Protein AF-A0A8J6AKR4-F1 (afdb_monomer)

Nearest PDB structures (foldseek):
  8voi-assembly1_B  TM=4.050E-01  e=7.477E+00  Homo sapiens

Organism: Galemys pyrenaicus (NCBI:txid202257)

Mean predicted aligned error: 7.23 Å

Structure (mmCIF, N/CA/C/O backbone):
data_AF-A0A8J6AKR4-F1
#
_entry.id   AF-A0A8J6AKR4-F1
#
loop_
_atom_site.group_PDB
_atom_site.id
_atom_site.type_symbol
_atom_site.label_atom_id
_atom_site.label_alt_id
_atom_site.label_comp_id
_atom_site.label_asym_id
_atom_site.label_entity_id
_atom_site.label_seq_id
_atom_site.pdbx_PDB_ins_code
_atom_site.Cartn_x
_atom_site.Cartn_y
_atom_site.Cartn_z
_atom_site.occupancy
_atom_site.B_iso_or_equiv
_atom_site.auth_seq_id
_atom_site.auth_comp_id
_atom_site.auth_asym_id
_atom_site.auth_atom_id
_atom_site.pdbx_PDB_model_num
ATOM 1 N N . ASP A 1 1 ? -2.459 16.972 3.485 1.00 80.88 1 ASP A N 1
ATOM 2 C CA . ASP A 1 1 ? -2.363 16.033 2.340 1.00 80.88 1 ASP A CA 1
ATOM 3 C C . ASP A 1 1 ? -1.119 16.136 1.463 1.00 80.88 1 ASP A C 1
ATOM 5 O O . ASP A 1 1 ? -0.758 15.131 0.861 1.00 80.88 1 ASP A O 1
ATOM 9 N N . TYR A 1 2 ? -0.413 17.272 1.411 1.00 92.19 2 TYR A N 1
ATOM 10 C CA . TYR A 1 2 ? 0.771 17.440 0.549 1.00 92.19 2 TYR A CA 1
ATOM 11 C C . TYR A 1 2 ? 1.802 16.296 0.641 1.00 92.19 2 TYR A C 1
ATOM 13 O O . TYR A 1 2 ? 2.162 15.704 -0.375 1.00 92.19 2 TYR A O 1
ATOM 21 N N . TRP A 1 3 ? 2.234 15.930 1.854 1.00 91.44 3 TRP A N 1
ATOM 22 C CA . TRP A 1 3 ? 3.250 14.888 2.056 1.00 91.44 3 TRP A CA 1
ATOM 23 C C . TRP A 1 3 ? 2.811 13.499 1.587 1.00 91.44 3 TRP A C 1
ATOM 25 O O . TRP A 1 3 ? 3.609 12.764 1.005 1.00 91.44 3 TRP A O 1
ATOM 35 N N . LEU A 1 4 ? 1.534 13.156 1.788 1.00 93.56 4 LEU A N 1
ATOM 36 C CA . LEU A 1 4 ? 0.958 11.911 1.281 1.00 93.56 4 LEU A CA 1
ATOM 37 C C . LEU A 1 4 ? 0.995 11.893 -0.251 1.00 93.56 4 LEU A C 1
ATOM 39 O O . LEU A 1 4 ? 1.462 10.919 -0.839 1.00 93.56 4 LEU A O 1
ATOM 43 N N . SER A 1 5 ? 0.562 12.982 -0.890 1.00 95.38 5 SER A N 1
ATOM 44 C CA . SER A 1 5 ? 0.563 13.115 -2.350 1.00 95.38 5 SER A CA 1
ATOM 45 C C . SER A 1 5 ? 1.974 13.064 -2.938 1.00 95.38 5 SER A C 1
ATOM 47 O O . SER A 1 5 ? 2.194 12.404 -3.955 1.00 95.38 5 SER A O 1
ATOM 49 N N . LEU A 1 6 ? 2.952 13.702 -2.288 1.00 95.19 6 LEU A N 1
ATOM 50 C CA . LEU A 1 6 ? 4.351 13.658 -2.708 1.00 95.19 6 LEU A CA 1
ATOM 51 C C . LEU A 1 6 ? 4.904 12.230 -2.644 1.00 95.19 6 LEU A C 1
ATOM 53 O O . LEU A 1 6 ? 5.487 11.750 -3.618 1.00 95.19 6 LEU A O 1
ATOM 57 N N . LEU A 1 7 ? 4.690 11.532 -1.526 1.00 95.38 7 LEU A N 1
ATOM 58 C CA . LEU A 1 7 ? 5.139 10.151 -1.359 1.00 95.38 7 LEU A CA 1
ATOM 59 C C . LEU A 1 7 ? 4.474 9.223 -2.385 1.00 95.38 7 LEU A C 1
ATOM 61 O O . LEU A 1 7 ? 5.152 8.408 -3.013 1.00 95.38 7 LEU A O 1
ATOM 65 N N . TYR A 1 8 ? 3.170 9.401 -2.613 1.00 96.25 8 TYR A N 1
ATOM 66 C CA . TYR A 1 8 ? 2.423 8.672 -3.634 1.00 96.25 8 TYR A CA 1
ATOM 67 C C . TYR A 1 8 ? 3.045 8.875 -5.021 1.00 96.25 8 TYR A C 1
ATOM 69 O O . TYR A 1 8 ? 3.379 7.902 -5.693 1.00 96.25 8 TYR A O 1
ATOM 77 N N . LYS A 1 9 ? 3.296 10.129 -5.422 1.00 96.06 9 LYS A N 1
ATOM 78 C CA . LYS A 1 9 ? 3.905 10.467 -6.719 1.00 96.06 9 LYS A CA 1
ATOM 79 C C . LYS A 1 9 ? 5.310 9.874 -6.891 1.00 96.06 9 LYS A C 1
ATOM 81 O O . LYS A 1 9 ? 5.700 9.551 -8.011 1.00 96.06 9 LYS A O 1
ATOM 86 N N . ARG A 1 10 ? 6.072 9.732 -5.801 1.00 96.00 10 ARG A N 1
ATOM 87 C CA . ARG A 1 10 ? 7.444 9.193 -5.813 1.00 96.00 10 ARG A CA 1
ATOM 88 C C . ARG A 1 10 ? 7.509 7.665 -5.835 1.00 96.00 10 ARG A C 1
ATOM 90 O O . ARG A 1 10 ? 8.496 7.132 -6.336 1.00 96.00 10 ARG A O 1
ATOM 97 N N . LEU A 1 11 ? 6.514 6.962 -5.291 1.00 97.31 11 LEU A N 1
ATOM 98 C CA . LEU A 1 11 ? 6.567 5.502 -5.133 1.00 97.31 11 LEU A CA 1
ATOM 99 C C . LEU A 1 11 ? 5.614 4.740 -6.058 1.00 97.31 11 LEU A C 1
ATOM 101 O O . LEU A 1 11 ? 5.967 3.658 -6.520 1.00 97.31 11 LEU A O 1
ATOM 105 N N . ILE A 1 12 ? 4.428 5.272 -6.347 1.00 97.38 12 ILE A N 1
ATOM 106 C CA . ILE A 1 12 ? 3.379 4.536 -7.059 1.00 97.38 12 ILE A CA 1
ATOM 107 C C . ILE A 1 12 ? 3.551 4.677 -8.570 1.00 97.38 12 ILE A C 1
ATOM 109 O O . ILE A 1 12 ? 3.493 5.776 -9.119 1.00 97.38 12 ILE A O 1
ATOM 113 N N . GLY A 1 13 ? 3.767 3.548 -9.247 1.00 96.88 13 GLY A N 1
ATOM 114 C CA . GLY A 1 13 ? 3.801 3.468 -10.702 1.00 96.88 13 GLY A CA 1
ATOM 115 C C . GLY A 1 13 ? 2.407 3.304 -11.323 1.00 96.88 13 GLY A C 1
ATOM 116 O O . GLY A 1 13 ? 1.418 3.063 -10.627 1.00 96.88 13 GLY A O 1
ATOM 117 N N . PRO A 1 14 ? 2.306 3.399 -12.659 1.00 96.12 14 PRO A N 1
ATOM 118 C CA . PRO A 1 14 ? 1.019 3.420 -13.358 1.00 96.12 14 PRO A CA 1
ATOM 119 C C . PRO A 1 14 ? 0.317 2.053 -13.416 1.00 96.12 14 PRO A C 1
ATOM 121 O O . PRO A 1 14 ? -0.891 1.994 -13.626 1.00 96.12 14 PRO A O 1
ATOM 124 N N . LYS A 1 15 ? 1.048 0.944 -13.241 1.00 97.69 15 LYS A N 1
ATOM 125 C CA . LYS A 1 15 ? 0.491 -0.412 -13.346 1.00 97.69 15 LYS A CA 1
ATOM 126 C C . LYS A 1 15 ? -0.126 -0.854 -12.021 1.00 97.69 15 LYS A C 1
ATOM 128 O O . LYS A 1 15 ? 0.604 -1.078 -11.056 1.00 97.69 15 LYS A O 1
ATOM 133 N N . VAL A 1 16 ? -1.447 -1.004 -12.010 1.00 97.56 16 VAL A N 1
ATOM 134 C CA . VAL A 1 16 ? -2.232 -1.525 -10.881 1.00 97.56 16 VAL A CA 1
ATOM 135 C C . VAL A 1 16 ? -2.070 -3.045 -10.795 1.00 97.56 16 VAL A C 1
ATOM 137 O O . VAL A 1 16 ? -2.067 -3.727 -11.818 1.00 97.56 16 VAL A O 1
ATOM 140 N N . LEU A 1 17 ? -1.957 -3.583 -9.581 1.00 95.88 17 LEU A N 1
ATOM 141 C CA . LEU A 1 17 ? -1.868 -5.018 -9.311 1.00 95.88 17 LEU A CA 1
ATOM 142 C C . LEU A 1 17 ? -3.050 -5.477 -8.449 1.00 95.88 17 LEU A C 1
ATOM 144 O O . LEU A 1 17 ? -3.514 -4.756 -7.564 1.00 95.88 17 LEU A O 1
ATOM 148 N N . ALA A 1 18 ? -3.510 -6.707 -8.675 1.00 91.75 18 ALA A N 1
ATOM 149 C CA . ALA A 1 18 ? -4.504 -7.337 -7.815 1.00 91.75 18 ALA A CA 1
ATOM 150 C C . ALA A 1 18 ? -3.880 -7.746 -6.471 1.00 91.75 18 ALA A C 1
ATOM 152 O O . ALA A 1 18 ? -2.762 -8.261 -6.417 1.00 91.75 18 ALA A O 1
ATOM 153 N N . VAL A 1 19 ? -4.621 -7.544 -5.379 1.00 88.31 19 VAL A N 1
ATOM 154 C CA . VAL A 1 19 ? -4.206 -7.940 -4.029 1.00 88.31 19 VAL A CA 1
ATOM 155 C C . VAL A 1 19 ? -5.142 -9.017 -3.507 1.00 88.31 19 VAL A C 1
ATOM 157 O O . VAL A 1 19 ? -6.349 -8.809 -3.394 1.00 88.31 19 VAL A O 1
ATOM 160 N N . HIS A 1 20 ? -4.563 -10.146 -3.108 1.00 84.12 20 HIS A N 1
ATOM 161 C CA . HIS A 1 20 ? -5.281 -11.226 -2.445 1.00 84.12 20 HIS A CA 1
ATOM 162 C C . HIS A 1 20 ? -4.785 -11.350 -1.012 1.00 84.12 20 HIS A C 1
ATOM 164 O O . HIS A 1 20 ? -3.596 -11.546 -0.766 1.00 84.12 20 HIS A O 1
ATOM 170 N N . VAL A 1 21 ? -5.703 -11.235 -0.055 1.00 79.06 21 VAL A N 1
ATOM 171 C CA . VAL A 1 21 ? -5.370 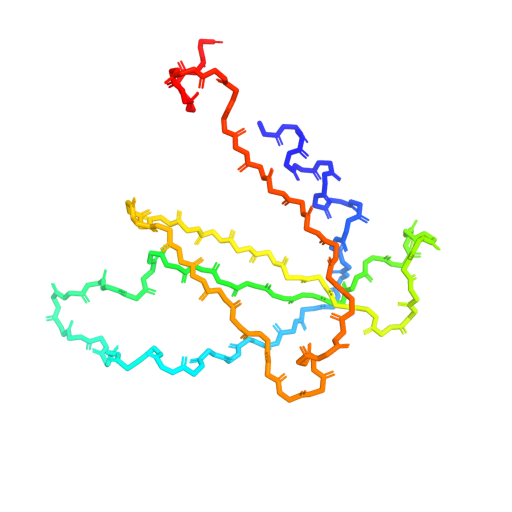-11.327 1.366 1.00 79.06 21 VAL A CA 1
ATOM 172 C C . VAL A 1 21 ? -5.960 -12.610 1.933 1.00 79.06 21 VAL A C 1
ATOM 174 O O . VAL A 1 21 ? -7.178 -12.760 2.044 1.00 79.06 21 VAL A O 1
ATOM 177 N N . ALA A 1 22 ? -5.084 -13.542 2.302 1.00 73.69 22 ALA A N 1
ATOM 178 C CA . ALA A 1 22 ? -5.480 -14.755 3.001 1.00 73.69 22 ALA A CA 1
ATOM 179 C C . ALA A 1 22 ? -6.003 -14.421 4.411 1.00 73.69 22 ALA A C 1
ATOM 181 O O . ALA A 1 22 ? -5.525 -13.495 5.066 1.00 73.69 22 ALA A O 1
ATOM 182 N N . GLY A 1 23 ? -6.991 -15.175 4.897 1.00 64.50 23 GLY A N 1
ATOM 183 C CA . GLY A 1 23 ? -7.507 -15.016 6.263 1.00 64.50 23 GLY A CA 1
ATOM 184 C C . GLY A 1 23 ? -8.499 -13.864 6.474 1.00 64.50 23 GLY A C 1
ATOM 185 O O . GLY A 1 23 ? -9.009 -13.713 7.582 1.00 64.50 23 GLY A O 1
ATOM 186 N N . LEU A 1 24 ? -8.877 -13.110 5.432 1.00 60.03 24 LEU A N 1
ATOM 187 C CA . LEU A 1 24 ? -10.079 -12.255 5.437 1.00 60.03 24 LEU A CA 1
ATOM 188 C C . LEU A 1 24 ? -11.358 -13.112 5.302 1.00 60.03 24 LEU A C 1
ATOM 190 O O . LEU A 1 24 ? -12.219 -12.899 4.454 1.00 60.03 24 LEU A O 1
ATOM 194 N N . GLN A 1 25 ? -11.493 -14.118 6.168 1.00 48.06 25 GLN A N 1
ATOM 195 C CA . GLN A 1 25 ? -12.692 -14.937 6.320 1.00 48.06 25 GLN A CA 1
ATOM 196 C C . GLN A 1 25 ? -13.720 -14.179 7.164 1.00 48.06 25 GLN A C 1
ATOM 198 O O . GLN A 1 25 ? -13.918 -14.459 8.341 1.00 48.06 25 GLN A O 1
ATOM 203 N N . ARG A 1 26 ? -14.405 -13.211 6.554 1.00 49.88 26 ARG A N 1
ATOM 204 C CA . ARG A 1 26 ? -15.832 -13.004 6.827 1.00 49.88 26 ARG A CA 1
ATOM 205 C C . ARG A 1 26 ? -16.501 -12.686 5.500 1.00 49.88 26 ARG A C 1
ATOM 207 O O . ARG A 1 26 ? -16.327 -11.588 4.972 1.00 49.88 26 ARG A O 1
ATOM 214 N N . LYS A 1 27 ? -17.278 -13.641 4.968 1.00 48.38 27 LYS A N 1
ATOM 215 C CA . LYS A 1 27 ? -18.324 -13.317 3.990 1.00 48.38 27 LYS A CA 1
ATOM 216 C C . LYS A 1 27 ? -19.082 -12.094 4.535 1.00 48.38 27 LYS A C 1
ATOM 218 O O . LYS A 1 27 ? -19.409 -12.108 5.729 1.00 48.38 27 LYS A O 1
ATOM 223 N N . PRO A 1 28 ? -19.296 -11.030 3.741 1.00 48.00 28 PRO A N 1
ATOM 224 C CA . PRO A 1 28 ? -20.098 -9.904 4.195 1.00 48.00 28 PRO A CA 1
ATOM 225 C C . PRO A 1 28 ? -21.456 -10.452 4.639 1.00 48.00 28 PRO A C 1
ATOM 227 O O . PRO A 1 28 ? -22.170 -11.065 3.851 1.00 48.00 28 PRO A O 1
ATOM 230 N N . ARG A 1 29 ? -21.769 -10.322 5.931 1.00 49.84 29 ARG A N 1
ATOM 231 C CA . ARG A 1 29 ? -23.115 -10.613 6.426 1.00 49.84 29 ARG A CA 1
ATOM 232 C C . ARG A 1 29 ? -23.990 -9.420 6.029 1.00 49.84 29 ARG A C 1
ATOM 234 O O . ARG A 1 29 ? -23.528 -8.289 6.228 1.00 49.84 29 ARG A O 1
ATOM 241 N N . PRO A 1 30 ? -25.208 -9.629 5.502 1.00 43.06 30 PRO A N 1
ATOM 242 C CA . PRO A 1 30 ? -26.155 -8.537 5.296 1.00 43.06 30 PRO A CA 1
ATOM 243 C C . PRO A 1 30 ? -26.278 -7.736 6.603 1.00 43.06 30 PRO A C 1
ATOM 245 O O . PRO A 1 30 ? -26.410 -8.325 7.675 1.00 43.06 30 PRO A O 1
ATOM 248 N N . GLY A 1 31 ? -26.105 -6.413 6.544 1.00 50.16 31 GLY A N 1
ATOM 249 C CA . GLY A 1 31 ? -26.154 -5.535 7.724 1.00 50.16 31 GLY A CA 1
ATOM 250 C C . GLY A 1 31 ? -24.851 -5.371 8.528 1.00 50.16 31 GLY A C 1
ATOM 251 O O . GLY A 1 31 ? -24.836 -4.636 9.512 1.00 50.16 31 GLY A O 1
ATOM 252 N N . ARG A 1 32 ? -23.724 -5.989 8.135 1.00 47.38 32 ARG A N 1
ATOM 253 C CA . ARG A 1 32 ? -22.397 -5.719 8.732 1.00 47.38 32 ARG A CA 1
ATOM 254 C C . ARG A 1 32 ? -21.348 -5.460 7.654 1.00 47.38 32 ARG A C 1
ATOM 256 O O . ARG A 1 32 ? -20.645 -6.369 7.211 1.00 47.38 32 ARG A O 1
ATOM 263 N N . VAL A 1 33 ? -21.180 -4.187 7.306 1.00 46.53 33 VAL A N 1
ATOM 264 C CA . VAL A 1 33 ? -20.069 -3.675 6.488 1.00 46.53 33 VAL A CA 1
ATOM 265 C C . VAL A 1 33 ? -18.763 -3.745 7.305 1.00 46.53 33 VAL A C 1
ATOM 267 O O . VAL A 1 33 ? -18.243 -2.746 7.788 1.00 46.53 33 VAL A O 1
ATOM 270 N N . ILE A 1 34 ? -18.240 -4.952 7.556 1.00 51.59 34 ILE A N 1
ATOM 271 C CA . ILE A 1 34 ? -16.925 -5.160 8.208 1.00 51.59 34 ILE A CA 1
ATOM 272 C C . ILE A 1 34 ? -15.813 -5.362 7.158 1.00 51.59 34 ILE A C 1
ATOM 274 O O . ILE A 1 34 ? -14.669 -5.642 7.506 1.00 51.59 34 ILE A O 1
ATOM 278 N N . ARG A 1 35 ? -16.109 -5.212 5.860 1.00 52.56 35 ARG A N 1
ATOM 279 C CA . ARG A 1 35 ? -15.117 -5.411 4.793 1.00 52.56 35 ARG A CA 1
ATOM 280 C C . ARG A 1 35 ? -14.084 -4.278 4.667 1.00 52.56 35 ARG A C 1
ATOM 282 O O . ARG A 1 35 ? -12.991 -4.548 4.192 1.00 52.56 35 ARG A O 1
ATOM 289 N N . ASP A 1 36 ? -14.336 -3.075 5.195 1.00 67.25 36 ASP A N 1
ATOM 290 C CA . ASP A 1 36 ? -13.614 -1.888 4.688 1.00 67.25 36 ASP A CA 1
ATOM 291 C C . ASP A 1 36 ? -12.707 -1.154 5.682 1.00 67.25 36 ASP A C 1
ATOM 293 O O . ASP A 1 36 ? -12.314 -0.014 5.420 1.00 67.25 36 ASP A O 1
ATOM 297 N N . LYS A 1 37 ? -12.357 -1.769 6.821 1.00 79.50 37 LYS A N 1
ATOM 298 C CA . LYS A 1 37 ? -11.448 -1.134 7.797 1.00 79.50 37 LYS A CA 1
ATOM 299 C C . LYS A 1 37 ? -9.967 -1.399 7.541 1.00 79.50 37 LYS A C 1
ATOM 301 O O . LYS A 1 37 ? -9.142 -0.658 8.057 1.00 79.50 37 LYS A O 1
ATOM 306 N N . LEU A 1 38 ? -9.614 -2.413 6.760 1.00 85.88 38 LEU A N 1
ATOM 307 C CA . LEU A 1 38 ? -8.244 -2.626 6.300 1.00 85.88 38 LEU A CA 1
ATOM 308 C C . LEU A 1 38 ? -8.262 -2.648 4.777 1.00 85.88 38 LEU A C 1
ATOM 310 O O . LEU A 1 38 ? -8.812 -3.570 4.184 1.00 85.88 38 LEU A O 1
ATOM 314 N N . ARG A 1 39 ? -7.684 -1.622 4.157 1.00 89.81 39 ARG A N 1
ATOM 315 C CA . ARG A 1 39 ? -7.641 -1.470 2.700 1.00 89.81 39 ARG A CA 1
ATOM 316 C C . ARG A 1 39 ? -6.200 -1.625 2.249 1.00 89.81 39 ARG A C 1
ATOM 318 O O . ARG A 1 39 ? -5.322 -0.972 2.806 1.00 89.81 39 ARG A O 1
ATOM 325 N N . ILE A 1 40 ? -5.962 -2.514 1.293 1.00 91.88 40 ILE A N 1
ATOM 326 C CA . ILE A 1 40 ? -4.628 -2.836 0.784 1.00 91.88 40 ILE A CA 1
ATOM 327 C C . ILE A 1 40 ? -4.67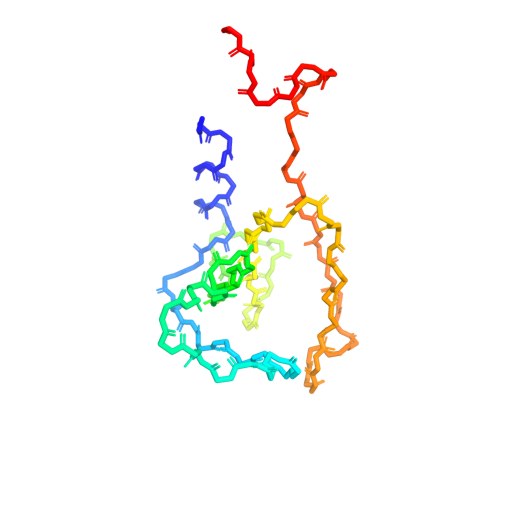2 -2.698 -0.729 1.00 91.88 40 ILE A C 1
ATOM 329 O O . ILE A 1 40 ? -5.521 -3.305 -1.379 1.00 91.88 40 ILE A O 1
ATOM 333 N N . TYR A 1 41 ? -3.741 -1.923 -1.264 1.00 95.44 41 TYR A N 1
ATOM 334 C CA . TYR A 1 41 ? -3.588 -1.678 -2.689 1.00 95.44 41 TYR A CA 1
ATOM 335 C C . TYR A 1 41 ? -2.146 -1.966 -3.098 1.00 95.44 41 TYR A C 1
ATOM 337 O O . TYR A 1 41 ? -1.228 -1.867 -2.276 1.00 95.44 41 TYR A O 1
ATOM 345 N N . ALA A 1 42 ? -1.947 -2.318 -4.365 1.00 96.94 42 ALA A N 1
ATOM 346 C CA . ALA A 1 42 ? -0.637 -2.646 -4.900 1.00 96.94 42 ALA A CA 1
ATOM 347 C C . ALA A 1 42 ? -0.478 -2.117 -6.319 1.00 96.94 42 ALA A C 1
ATOM 349 O O . ALA A 1 42 ? -1.387 -2.218 -7.140 1.00 96.94 42 ALA A O 1
ATOM 350 N N . HIS A 1 43 ? 0.698 -1.571 -6.598 1.00 98.19 43 HIS A N 1
ATOM 351 C CA . HIS A 1 43 ? 1.117 -1.144 -7.925 1.00 98.19 43 HIS A CA 1
ATOM 352 C C . HIS A 1 43 ? 2.556 -1.601 -8.169 1.00 98.19 43 HIS A C 1
ATOM 354 O O . HIS A 1 43 ? 3.309 -1.847 -7.221 1.00 98.19 43 HIS A O 1
ATOM 360 N N . CYS A 1 44 ? 2.977 -1.660 -9.432 1.00 97.19 44 CYS A N 1
ATOM 361 C CA . CYS A 1 44 ? 4.409 -1.627 -9.724 1.00 97.19 44 CYS A CA 1
ATOM 362 C C . CYS A 1 44 ? 5.009 -0.326 -9.171 1.00 97.19 44 CYS A C 1
ATOM 364 O O . CYS A 1 44 ? 4.379 0.731 -9.246 1.00 97.19 44 CYS A O 1
ATOM 366 N N . THR A 1 45 ? 6.225 -0.391 -8.634 1.00 97.81 45 THR A N 1
ATOM 367 C CA . THR A 1 45 ? 6.933 0.799 -8.148 1.00 97.81 45 THR A CA 1
ATOM 368 C C . THR A 1 45 ? 7.260 1.749 -9.304 1.00 97.81 45 THR A C 1
ATOM 370 O O . THR A 1 45 ? 7.524 1.314 -10.426 1.00 97.81 45 THR A O 1
ATOM 373 N N . SER A 1 46 ? 7.213 3.057 -9.039 1.00 96.38 46 SER A N 1
ATOM 374 C CA . SER A 1 46 ? 7.501 4.101 -10.026 1.00 96.38 46 SER A CA 1
ATOM 375 C C . SER A 1 46 ? 8.908 3.964 -10.609 1.00 96.38 46 SER A C 1
ATOM 377 O O . SER A 1 46 ? 9.893 3.944 -9.874 1.00 96.38 46 SER A O 1
ATOM 379 N N . HIS A 1 47 ? 9.005 3.950 -11.940 1.00 92.25 47 HIS A N 1
ATOM 380 C CA . HIS A 1 47 ? 10.284 3.898 -12.657 1.00 92.25 47 HIS A CA 1
ATOM 381 C C . HIS A 1 47 ? 11.105 5.190 -12.531 1.00 92.25 47 HIS A C 1
ATOM 383 O O . HIS A 1 47 ? 12.298 5.179 -12.801 1.00 92.25 47 HIS A O 1
ATOM 389 N N . HIS A 1 48 ? 10.491 6.294 -12.091 1.00 89.50 48 HIS A N 1
ATOM 390 C CA . HIS A 1 48 ? 11.197 7.553 -11.832 1.00 89.50 48 HIS A CA 1
ATOM 391 C C . HIS A 1 48 ? 12.024 7.523 -10.540 1.00 89.50 48 HIS A C 1
ATOM 393 O O . HIS A 1 48 ? 12.749 8.471 -10.249 1.00 89.50 48 HIS A O 1
ATOM 399 N N . ASN A 1 49 ? 11.883 6.474 -9.728 1.00 86.69 49 ASN A N 1
ATOM 400 C CA . ASN A 1 49 ? 12.643 6.310 -8.504 1.00 86.69 49 ASN A CA 1
ATOM 401 C C . ASN A 1 49 ? 13.815 5.354 -8.741 1.00 86.69 49 ASN A C 1
ATOM 403 O O . ASN A 1 49 ? 13.631 4.141 -8.789 1.00 86.69 49 ASN A O 1
ATOM 407 N N . HIS A 1 50 ? 15.023 5.907 -8.854 1.00 86.81 50 HIS A N 1
ATOM 408 C CA . HIS A 1 50 ? 16.229 5.138 -9.175 1.00 86.81 50 HIS A CA 1
ATOM 409 C C . HIS A 1 50 ? 16.694 4.216 -8.033 1.00 86.81 50 HIS A C 1
ATOM 411 O O . HIS A 1 50 ? 17.575 3.389 -8.240 1.00 86.81 50 HIS A O 1
ATOM 417 N N . ASN A 1 51 ? 16.082 4.307 -6.847 1.00 92.88 51 ASN A N 1
ATOM 418 C CA . ASN A 1 51 ? 16.395 3.432 -5.716 1.00 92.88 51 ASN A CA 1
ATOM 419 C C . ASN A 1 51 ? 15.728 2.049 -5.820 1.00 92.88 51 ASN A C 1
ATOM 421 O O . ASN A 1 51 ? 16.000 1.180 -4.993 1.00 92.88 51 ASN A O 1
ATOM 425 N N . TYR A 1 52 ? 14.828 1.844 -6.789 1.00 95.19 52 TYR A N 1
ATOM 426 C CA . TYR A 1 52 ? 14.084 0.597 -6.959 1.00 95.19 52 TYR A CA 1
ATOM 427 C C . TYR A 1 52 ? 14.281 0.016 -8.355 1.00 95.19 52 TYR A C 1
ATOM 429 O O . TYR A 1 52 ? 14.222 0.715 -9.365 1.00 95.19 52 TYR A O 1
ATOM 437 N N . VAL A 1 53 ? 14.484 -1.297 -8.409 1.00 93.94 53 VAL A N 1
ATOM 438 C CA . VAL A 1 53 ? 14.690 -2.024 -9.661 1.00 93.94 53 VAL A CA 1
ATOM 439 C C . VAL A 1 53 ? 13.365 -2.329 -10.360 1.00 93.94 53 VAL A C 1
ATOM 441 O O . VAL A 1 53 ? 12.286 -2.355 -9.761 1.00 93.94 53 VAL A O 1
ATOM 444 N N . ARG A 1 54 ? 13.432 -2.617 -11.662 1.00 93.31 54 ARG A N 1
ATOM 445 C CA . ARG A 1 54 ? 12.265 -3.093 -12.411 1.00 93.31 54 ARG A CA 1
ATOM 446 C C . ARG A 1 54 ? 11.733 -4.385 -11.781 1.00 93.31 54 ARG A C 1
ATOM 448 O O . ARG A 1 54 ? 12.489 -5.311 -11.517 1.00 93.31 54 ARG A O 1
ATOM 455 N N . GLY A 1 55 ? 10.419 -4.441 -11.568 1.00 93.00 55 GLY A N 1
ATOM 456 C CA . GLY A 1 55 ? 9.757 -5.558 -10.884 1.00 93.00 55 GLY A CA 1
ATOM 457 C C . GLY A 1 55 ? 9.514 -5.321 -9.391 1.00 93.00 55 GLY A C 1
ATOM 458 O O . GLY A 1 55 ? 8.788 -6.101 -8.779 1.00 93.00 55 GLY A O 1
ATOM 459 N N . SER A 1 56 ? 10.036 -4.233 -8.810 1.00 96.12 56 SER A N 1
ATOM 460 C CA . SER A 1 56 ? 9.633 -3.794 -7.473 1.00 96.12 56 SER A CA 1
ATOM 461 C C . SER A 1 56 ? 8.132 -3.483 -7.410 1.00 96.12 56 SER A C 1
ATOM 463 O O . SER A 1 56 ? 7.519 -3.009 -8.375 1.00 96.12 56 SER A O 1
ATOM 465 N N . ILE A 1 57 ? 7.542 -3.774 -6.251 1.00 96.75 57 ILE A N 1
ATOM 466 C CA . ILE A 1 57 ? 6.120 -3.595 -5.961 1.00 96.75 57 ILE A CA 1
ATOM 467 C C . ILE A 1 57 ? 5.992 -2.609 -4.809 1.00 96.75 57 ILE A C 1
ATOM 469 O O . ILE A 1 57 ? 6.668 -2.742 -3.789 1.00 96.75 57 ILE A O 1
ATOM 473 N N . THR A 1 58 ? 5.073 -1.661 -4.945 1.00 97.75 58 THR A N 1
ATOM 474 C CA . THR A 1 58 ? 4.700 -0.762 -3.859 1.00 97.75 58 THR A CA 1
ATOM 475 C C . THR A 1 58 ? 3.317 -1.133 -3.352 1.00 97.75 58 THR A C 1
ATOM 477 O O . THR A 1 58 ? 2.333 -1.102 -4.092 1.00 97.75 58 THR A O 1
ATOM 480 N N . LEU A 1 59 ? 3.256 -1.473 -2.066 1.00 96.25 59 LEU A N 1
ATOM 481 C CA . LEU A 1 59 ? 2.021 -1.686 -1.323 1.00 96.25 59 LEU A CA 1
ATOM 482 C C . LEU A 1 59 ? 1.679 -0.407 -0.561 1.00 96.25 59 LEU A C 1
ATOM 484 O O . LEU A 1 59 ? 2.551 0.168 0.089 1.00 96.25 59 LEU A O 1
ATOM 488 N N . PHE A 1 60 ? 0.415 0.005 -0.576 1.00 96.12 60 PHE A N 1
ATOM 489 C CA . PHE A 1 60 ? -0.070 1.054 0.319 1.00 96.12 60 PHE A CA 1
ATOM 490 C C . PHE A 1 60 ? -1.327 0.594 1.046 1.00 96.12 60 PHE A C 1
ATOM 492 O O . PHE A 1 60 ? -2.232 -0.013 0.469 1.00 96.12 60 PHE A O 1
ATOM 499 N N . ILE A 1 61 ? -1.325 0.820 2.360 1.00 94.38 61 ILE A N 1
ATOM 500 C CA . ILE A 1 61 ? -2.241 0.177 3.298 1.00 94.38 61 ILE A CA 1
ATOM 501 C C . ILE A 1 61 ? -2.872 1.238 4.181 1.00 94.38 61 ILE A C 1
ATOM 503 O O . ILE A 1 61 ? -2.171 2.009 4.830 1.00 94.38 61 ILE A O 1
ATOM 507 N N . ILE A 1 62 ? -4.200 1.229 4.247 1.00 93.06 62 ILE A N 1
ATOM 508 C CA . ILE A 1 62 ? -4.973 2.091 5.134 1.00 93.06 62 ILE A CA 1
ATOM 509 C C . ILE A 1 62 ? -5.606 1.206 6.203 1.00 93.06 62 ILE A C 1
ATOM 511 O O . ILE A 1 62 ? -6.445 0.352 5.909 1.00 93.06 62 ILE A O 1
ATOM 515 N N . ASN A 1 63 ? -5.198 1.417 7.454 1.00 91.25 63 ASN A N 1
ATOM 516 C CA . ASN A 1 63 ? -5.780 0.751 8.611 1.00 91.25 63 ASN A CA 1
ATOM 517 C C . ASN A 1 63 ? -6.700 1.714 9.370 1.00 91.25 63 ASN A C 1
ATOM 519 O O . ASN A 1 63 ? -6.238 2.585 10.096 1.00 91.25 63 ASN A O 1
ATOM 523 N N . LEU A 1 64 ? -8.004 1.509 9.232 1.00 89.62 64 LEU A N 1
ATOM 524 C CA . LEU A 1 64 ? -9.072 2.204 9.954 1.00 89.62 64 LEU A CA 1
ATOM 525 C C . LEU A 1 64 ? -9.527 1.428 11.203 1.00 89.62 64 LEU A C 1
ATOM 527 O O . LEU A 1 64 ? -10.512 1.792 11.851 1.00 89.62 64 LEU A O 1
ATOM 531 N N . HIS A 1 65 ? -8.868 0.317 11.551 1.00 84.94 65 HIS A N 1
ATOM 532 C CA . HIS A 1 65 ? -9.085 -0.305 12.852 1.00 84.94 65 HIS A CA 1
ATOM 533 C C . HIS A 1 65 ? -8.406 0.506 13.956 1.00 84.94 65 HIS A C 1
ATOM 535 O O . HIS A 1 65 ? -7.293 0.989 13.792 1.00 84.94 65 HIS A O 1
ATOM 541 N N . ARG A 1 66 ? -9.024 0.520 15.144 1.00 83.69 66 ARG A N 1
ATOM 542 C CA . ARG A 1 66 ? -8.371 1.007 16.373 1.00 83.69 66 ARG A CA 1
ATOM 543 C C . ARG A 1 66 ? -7.157 0.160 16.779 1.00 83.69 66 ARG A C 1
ATOM 545 O O . ARG A 1 66 ? -6.309 0.624 17.524 1.00 83.69 66 ARG A O 1
ATOM 552 N N . SER A 1 67 ? -7.082 -1.088 16.311 1.00 87.31 67 SER A N 1
ATOM 553 C CA . SER A 1 67 ? -5.964 -1.996 16.586 1.00 87.31 67 SER A CA 1
ATOM 554 C C . SER A 1 67 ? -4.928 -1.986 15.467 1.00 87.31 67 SER A C 1
ATOM 556 O O . SER A 1 67 ? -5.268 -1.929 14.282 1.00 87.31 67 SER A O 1
ATOM 558 N N . ARG A 1 68 ? -3.658 -2.145 15.849 1.00 89.06 68 ARG A N 1
ATOM 559 C CA . ARG A 1 68 ? -2.555 -2.404 14.919 1.00 89.06 68 ARG A CA 1
ATOM 560 C C . ARG A 1 68 ? -2.762 -3.750 14.217 1.00 89.06 68 ARG A C 1
ATOM 562 O O . ARG A 1 68 ? -3.129 -4.738 14.854 1.00 89.06 68 ARG A O 1
ATOM 569 N N . LYS A 1 69 ? -2.513 -3.798 12.907 1.00 88.44 69 LYS A N 1
ATOM 570 C CA . LYS A 1 69 ? -2.539 -5.030 12.103 1.00 88.44 69 LYS A CA 1
ATOM 571 C C . LYS A 1 69 ? -1.127 -5.389 11.655 1.00 88.44 69 LYS A C 1
ATOM 573 O O . LYS A 1 69 ? -0.374 -4.516 11.234 1.00 88.44 69 LYS A O 1
ATOM 578 N N . LYS A 1 70 ? -0.775 -6.673 11.756 1.00 89.69 70 LYS A N 1
ATOM 579 C CA . LYS A 1 70 ? 0.479 -7.219 11.227 1.00 89.69 70 LYS A CA 1
ATOM 580 C C . LYS A 1 70 ? 0.194 -7.829 9.861 1.00 89.69 70 LYS A C 1
ATOM 582 O O . LYS A 1 70 ? -0.662 -8.703 9.754 1.00 89.69 70 LYS A O 1
ATOM 587 N N . ILE A 1 71 ? 0.906 -7.364 8.844 1.00 88.31 71 ILE A N 1
ATOM 588 C CA . ILE A 1 71 ? 0.813 -7.884 7.480 1.00 88.31 71 ILE A CA 1
ATOM 589 C C . ILE A 1 71 ? 2.007 -8.806 7.255 1.00 88.31 71 ILE A C 1
ATOM 591 O O . ILE A 1 71 ? 3.133 -8.457 7.603 1.00 88.31 71 ILE A O 1
ATOM 595 N N . LYS A 1 72 ? 1.751 -9.999 6.721 1.00 90.88 72 LYS A N 1
ATOM 596 C CA . LYS A 1 72 ? 2.786 -10.949 6.312 1.00 90.88 72 LYS A CA 1
ATOM 597 C C . LYS A 1 72 ? 2.728 -11.072 4.798 1.00 90.88 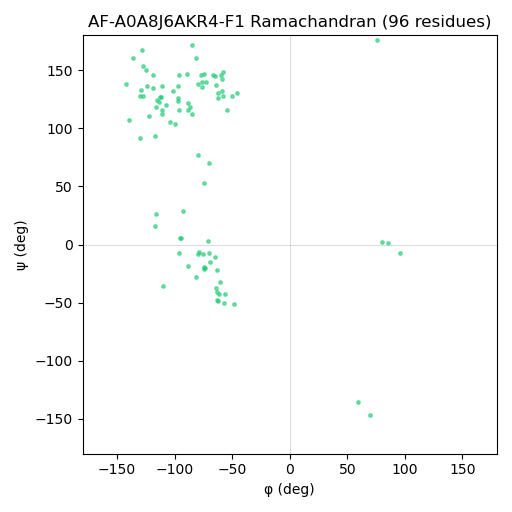72 LYS A C 1
ATOM 599 O O . LYS A 1 72 ? 1.655 -11.322 4.253 1.00 90.88 72 LYS A O 1
ATOM 604 N N . LEU A 1 73 ? 3.867 -10.884 4.144 1.00 91.94 73 LEU A N 1
ATOM 605 C CA . LEU A 1 73 ? 4.001 -11.161 2.720 1.00 91.94 73 LEU A CA 1
ATOM 606 C C . LEU A 1 73 ? 4.119 -12.673 2.514 1.00 91.94 73 LEU A C 1
ATOM 608 O O . LEU A 1 73 ? 4.652 -13.386 3.366 1.00 91.94 73 LEU A O 1
ATOM 612 N N . ALA A 1 74 ? 3.574 -13.159 1.405 1.00 90.19 74 ALA A N 1
ATOM 613 C CA . ALA A 1 74 ? 3.513 -14.577 1.078 1.00 90.19 74 ALA A CA 1
ATOM 614 C C . ALA A 1 74 ? 4.061 -14.834 -0.331 1.00 90.19 74 ALA A C 1
ATOM 616 O O . ALA A 1 74 ? 4.266 -13.902 -1.113 1.00 90.19 74 ALA A O 1
ATOM 617 N N . GLY A 1 75 ? 4.293 -16.110 -0.647 1.00 90.06 75 GLY A N 1
ATOM 618 C CA . GLY A 1 75 ? 4.837 -16.527 -1.938 1.00 90.06 75 GLY A CA 1
ATOM 619 C C . GLY A 1 75 ? 6.205 -15.899 -2.208 1.00 90.06 75 GLY A C 1
ATOM 620 O O . GLY A 1 75 ? 7.050 -15.822 -1.319 1.00 90.06 75 GLY A O 1
ATOM 621 N N . THR A 1 76 ? 6.396 -15.397 -3.426 1.00 90.69 76 THR A N 1
ATOM 622 C CA . THR A 1 76 ? 7.658 -14.801 -3.901 1.00 90.69 76 THR A CA 1
ATOM 623 C C . THR A 1 76 ? 8.066 -13.515 -3.173 1.00 90.69 76 THR A C 1
ATOM 625 O O . THR A 1 76 ? 9.198 -13.057 -3.335 1.00 90.69 76 THR A O 1
ATOM 628 N N . LEU A 1 77 ? 7.171 -12.934 -2.364 1.00 91.50 77 LEU A N 1
ATOM 629 C CA . LEU A 1 77 ? 7.414 -11.713 -1.591 1.00 91.50 77 LEU A CA 1
ATOM 630 C C . LEU A 1 77 ? 7.840 -11.969 -0.139 1.00 91.50 77 LEU A C 1
ATOM 632 O O . LEU A 1 77 ? 8.179 -11.012 0.553 1.00 91.50 77 LEU A O 1
ATOM 636 N N . ARG A 1 78 ? 7.805 -13.220 0.342 1.00 91.94 78 ARG A N 1
ATOM 637 C CA . ARG A 1 78 ? 8.014 -13.561 1.762 1.00 91.94 78 ARG A CA 1
ATOM 638 C C . ARG A 1 78 ? 9.352 -13.060 2.318 1.00 91.94 78 ARG A C 1
ATOM 640 O O . ARG A 1 78 ? 9.369 -12.513 3.415 1.00 91.94 78 ARG A O 1
ATOM 647 N N . ASP A 1 79 ? 10.421 -13.204 1.540 1.00 92.31 79 ASP A N 1
ATOM 648 C CA . ASP A 1 79 ? 11.803 -12.944 1.972 1.00 92.31 79 ASP A CA 1
ATOM 649 C C . ASP A 1 79 ? 12.438 -11.777 1.199 1.00 92.31 79 ASP A C 1
ATOM 651 O O . ASP A 1 79 ? 13.649 -11.708 0.997 1.00 92.31 79 ASP A O 1
ATOM 655 N N . LYS A 1 80 ? 11.605 -10.858 0.698 1.00 94.12 80 LYS A N 1
ATOM 656 C CA . LYS A 1 80 ? 12.076 -9.651 0.012 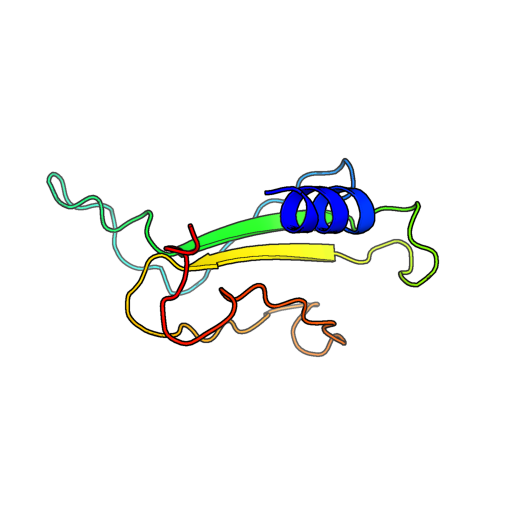1.00 94.12 80 LYS A CA 1
ATOM 657 C C . LYS A 1 80 ? 12.296 -8.518 1.007 1.00 94.12 80 LYS A C 1
ATOM 659 O O . LYS A 1 80 ? 11.562 -8.382 1.983 1.00 94.12 80 LYS A O 1
ATOM 664 N N . LEU A 1 81 ? 13.292 -7.679 0.723 1.00 94.50 81 LEU A N 1
ATOM 665 C CA . LEU A 1 81 ? 13.530 -6.452 1.473 1.00 94.50 81 LEU A CA 1
ATOM 666 C C . LEU A 1 81 ? 12.321 -5.520 1.336 1.00 94.50 81 LEU A C 1
ATOM 668 O O . LEU A 1 81 ? 11.844 -5.263 0.230 1.00 94.50 81 LEU A O 1
ATOM 672 N N . VAL A 1 82 ? 11.840 -5.010 2.468 1.00 95.31 82 VAL A N 1
ATOM 673 C CA . VAL A 1 82 ? 10.710 -4.081 2.524 1.00 95.31 82 VAL A CA 1
ATOM 674 C C . VAL A 1 82 ? 11.197 -2.748 3.069 1.00 95.31 82 VAL A C 1
ATOM 676 O O . VAL A 1 82 ? 11.624 -2.660 4.217 1.00 95.31 82 VAL A O 1
ATOM 679 N N . HIS A 1 83 ? 11.078 -1.694 2.265 1.00 96.19 83 HIS A N 1
ATOM 680 C CA . HIS A 1 83 ? 11.241 -0.322 2.738 1.00 96.19 83 HIS A CA 1
ATOM 681 C C . HIS A 1 83 ? 9.890 0.204 3.228 1.00 96.19 83 HIS A C 1
ATOM 683 O O . HIS A 1 83 ? 8.936 0.311 2.455 1.00 96.19 83 HIS A O 1
ATOM 689 N N . GLN A 1 84 ? 9.794 0.501 4.525 1.00 95.81 84 GLN A N 1
ATOM 690 C CA . GLN A 1 84 ? 8.552 0.952 5.146 1.00 95.81 84 GLN A CA 1
ATOM 691 C C . GLN A 1 84 ? 8.504 2.479 5.250 1.00 95.81 84 GLN A C 1
ATOM 693 O O . GLN A 1 84 ? 9.357 3.095 5.880 1.00 95.81 84 GLN A O 1
ATOM 698 N N . TYR A 1 85 ? 7.432 3.066 4.718 1.00 95.75 85 TYR A N 1
ATOM 699 C CA . TYR A 1 85 ? 7.106 4.485 4.863 1.00 95.75 85 TYR A CA 1
ATOM 700 C C . TYR A 1 85 ? 5.780 4.611 5.621 1.00 95.75 85 TYR A C 1
ATOM 702 O O . TYR A 1 85 ? 4.705 4.501 5.032 1.00 95.75 85 TYR A O 1
ATOM 710 N N . LEU A 1 86 ? 5.846 4.763 6.947 1.00 94.06 86 LEU A N 1
ATOM 711 C CA . LEU A 1 86 ? 4.661 4.867 7.799 1.00 94.06 86 LEU A CA 1
ATOM 712 C C . LEU A 1 86 ? 4.334 6.336 8.072 1.00 94.06 86 LEU A C 1
ATOM 714 O O . LEU A 1 86 ? 5.098 7.028 8.734 1.00 94.06 86 LEU A O 1
ATOM 718 N N . LEU A 1 87 ? 3.175 6.787 7.595 1.00 91.88 87 LEU A N 1
ATOM 719 C CA . LEU A 1 87 ? 2.655 8.110 7.921 1.00 91.88 87 LEU A CA 1
ATOM 720 C C . LEU A 1 87 ? 1.824 8.026 9.200 1.00 91.88 87 LEU A C 1
ATOM 722 O O . LEU A 1 87 ? 0.848 7.276 9.273 1.00 91.88 87 LEU A O 1
ATOM 726 N N . GLN A 1 88 ? 2.222 8.801 10.201 1.00 89.56 88 GLN A N 1
ATOM 727 C CA . GLN A 1 88 ? 1.485 8.993 11.443 1.00 89.56 88 GLN A CA 1
ATOM 728 C C . GLN A 1 88 ? 1.255 10.487 11.642 1.00 89.56 88 GLN A C 1
ATOM 730 O O . GLN A 1 88 ? 2.060 11.293 11.168 1.00 89.56 88 GLN A O 1
ATOM 735 N N . PRO A 1 89 ? 0.160 10.872 12.308 1.00 87.69 89 PRO A N 1
ATOM 736 C CA . PRO A 1 89 ? 0.002 12.258 12.694 1.00 87.69 89 PRO A CA 1
ATOM 737 C C . PRO A 1 89 ? 1.161 12.717 13.578 1.00 87.69 89 PRO A C 1
ATOM 739 O O . PRO A 1 89 ? 1.720 11.935 14.349 1.00 87.69 89 PRO A O 1
ATOM 742 N N . TYR A 1 90 ? 1.489 13.997 13.460 1.00 81.88 90 TYR A N 1
ATOM 743 C CA . TYR A 1 90 ? 2.475 14.638 14.310 1.00 81.88 90 TYR A CA 1
ATOM 744 C C . TYR A 1 90 ? 1.853 15.002 15.665 1.00 81.88 90 TYR A C 1
ATOM 746 O O . TYR A 1 90 ? 0.729 15.495 15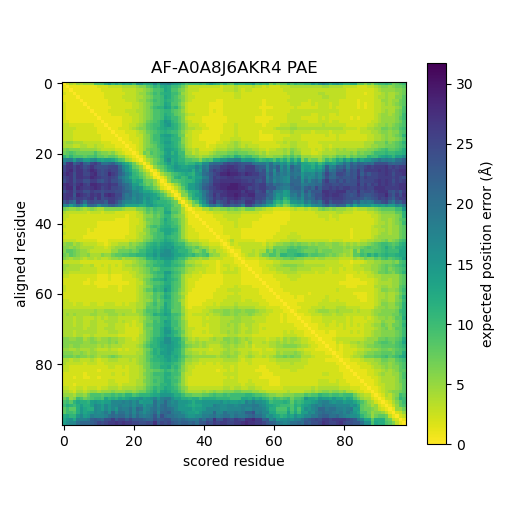.721 1.00 81.88 90 TYR A O 1
ATOM 754 N N . GLY A 1 91 ? 2.595 14.779 16.751 1.00 80.56 91 GLY A N 1
ATOM 755 C CA . GLY A 1 91 ? 2.171 15.146 18.103 1.00 80.56 91 GLY A CA 1
ATOM 756 C C . GLY A 1 91 ? 1.113 14.225 18.725 1.00 80.56 91 GLY A C 1
ATOM 757 O O . GLY A 1 91 ? 0.618 13.275 18.117 1.00 80.56 91 GLY A O 1
ATOM 758 N N . GLN A 1 92 ? 0.778 14.506 19.987 1.00 80.38 92 GL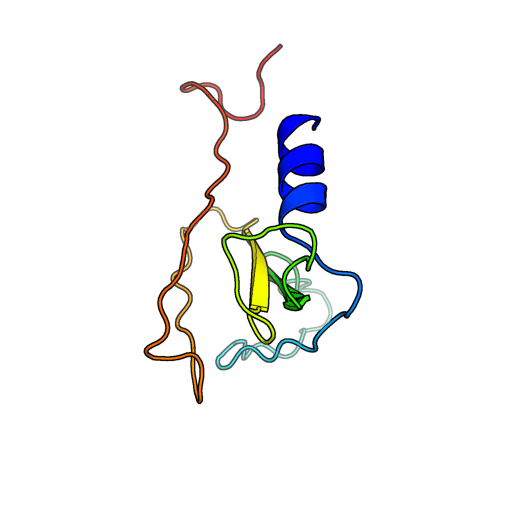N A N 1
ATOM 759 C CA . GLN A 1 92 ? -0.184 13.714 20.766 1.00 80.38 92 GLN A CA 1
ATOM 760 C C . GLN A 1 92 ? -1.642 13.957 20.343 1.00 80.38 92 GLN A C 1
ATOM 762 O O . GLN A 1 92 ? -2.496 13.099 20.563 1.00 80.38 92 GLN A O 1
ATOM 767 N N . GLU A 1 93 ? -1.927 15.089 19.692 1.00 75.38 93 GLU A N 1
ATOM 768 C CA . GLU A 1 93 ? -3.280 15.467 19.255 1.00 75.38 93 GLU A CA 1
ATOM 769 C C . GLU A 1 93 ? -3.737 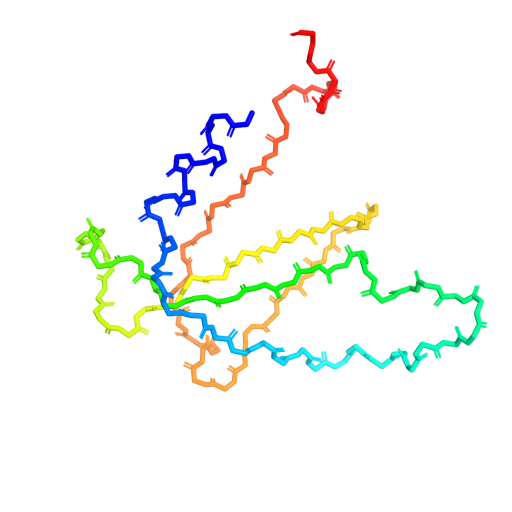14.752 17.972 1.00 75.38 93 GLU A C 1
ATOM 771 O O . GLU A 1 93 ? -4.903 14.825 17.568 1.00 75.38 93 GLU A O 1
ATOM 776 N N . GLY A 1 94 ? -2.845 13.991 17.340 1.00 72.25 94 GLY A N 1
ATOM 777 C CA . GLY A 1 94 ? -3.188 13.173 16.191 1.00 72.25 94 GLY A CA 1
ATOM 778 C C . GLY A 1 94 ? -3.497 14.006 14.941 1.00 72.25 94 GLY A C 1
ATOM 779 O O . GLY A 1 94 ? -2.902 15.046 14.687 1.00 72.25 94 GLY A O 1
ATOM 780 N N . LEU A 1 95 ? -4.423 13.523 14.106 1.00 65.44 95 LEU A N 1
ATOM 781 C CA . LEU A 1 95 ? -4.803 14.179 12.842 1.00 65.44 95 LEU A CA 1
ATOM 782 C C . LEU A 1 95 ? -5.593 15.490 13.037 1.00 65.44 95 LEU A C 1
ATOM 784 O O . LEU A 1 95 ? -6.029 16.077 12.054 1.00 65.44 95 LEU A O 1
ATOM 788 N N . LYS A 1 96 ? -5.801 15.937 14.282 1.00 62.53 96 LYS A N 1
ATOM 789 C CA . LYS A 1 96 ? -6.540 17.159 14.629 1.00 62.53 96 LYS A CA 1
ATOM 790 C C . LYS A 1 96 ? -5.631 18.389 14.764 1.00 62.53 96 LYS A C 1
ATOM 792 O O . LYS A 1 96 ? -5.944 19.284 15.540 1.00 62.53 96 LYS A O 1
ATOM 797 N N . SER A 1 97 ? -4.513 18.434 14.040 1.00 46.12 97 SER A N 1
ATOM 798 C CA . SER A 1 97 ? -3.708 19.657 13.975 1.00 46.12 97 SER A CA 1
ATOM 799 C C . SER A 1 97 ? -4.543 20.773 13.347 1.00 46.12 97 SER A C 1
ATOM 801 O O . SER A 1 97 ? -5.097 20.568 12.265 1.00 46.12 97 SER A O 1
ATOM 803 N N . LYS A 1 98 ? -4.648 21.906 14.049 1.00 43.88 98 LYS A N 1
ATOM 804 C CA . LYS A 1 98 ? -5.227 23.152 13.526 1.00 43.88 98 LYS A CA 1
ATOM 805 C C . LYS A 1 98 ? -4.469 23.646 12.298 1.00 43.88 98 LYS A C 1
ATOM 807 O O . LYS A 1 98 ? -3.243 23.390 12.232 1.00 43.88 98 LYS A O 1
#

Secondary structure (DSSP, 8-st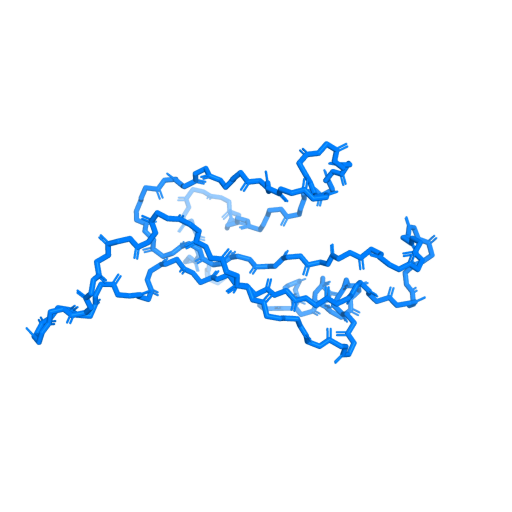ate):
-HHHHHHHHHHEEEEEE----TT-----BTTB--SSSEEEEEEEEPTT-TTS-TT-EEEEEEE-SSS-------GGGTTS---------SSTTTT---

pLDDT: mean 84.12, std 16.24, range [43.06, 98.19]

Foldseek 3Di:
DVVVVVVCVQWADPAWDDDDDPPPPDDDDVPDPPPPQKDKTKHFTHPVHPVDDGPHMDIDIHHNDPDDDDDADDDPCRPDDDDDDDDWAPDPVTPPDD

Solvent-accessible surface area (backbone atoms only — not comparable to full-atom values): 6706 Å² total; per-residue (Å²): 110,66,70,60,53,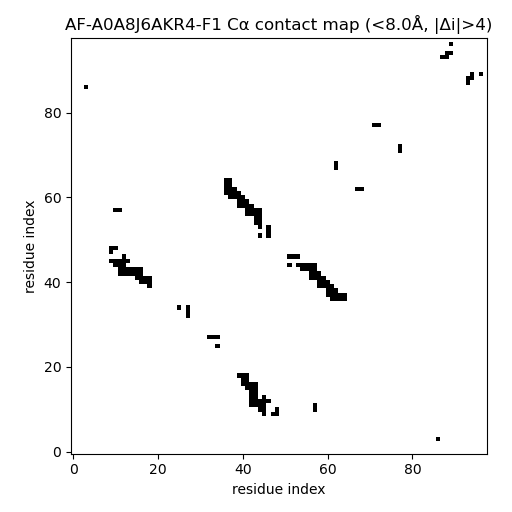52,51,44,69,53,39,54,28,92,50,78,47,92,75,84,71,84,86,72,83,63,79,79,49,91,96,44,90,74,77,76,39,63,45,72,48,35,19,36,39,22,83,89,30,85,93,56,61,94,88,41,71,36,74,53,73,49,73,70,49,98,62,92,81,88,85,79,63,60,80,95,48,51,87,54,91,80,88,84,85,82,88,71,58,69,70,93,72,32,86,68,69,128

Radius of gyration: 15.79 Å; Cα contacts (8 Å, |Δi|>4): 87; chains: 1; bounding box: 42×40×34 Å

Sequence (98 aa):
DYWLSLLYKRLIGPKVLAVHVAGLQRKPRPGRVIRDKLRIYAHCTSHHNHNYVRGSITLFIINLHRSRKKIKLAGTLRDKLVHQYLLQPYGQEGLKSK